Protein AF-A0A699Z029-F1 (afdb_monomer_lite)

Radius of gyration: 36.27 Å; chains: 1; bounding box: 82×52×74 Å

Secondary structure (DSSP, 8-state):
-----HHHHHHHHHHTTS-----TT-S--PPPP-TTSPPPPPTT------------PPPPTTS---TTS-B-TT--BHHHHHHHHT-SSHHHHHHHHHHHHHHHHH-HHHHHHHHHHHHHHHHHHTT-----

pLDDT: mean 72.25, std 14.1, range [37.16, 92.5]

Foldseek 3Di:
DDDDDVPVVVVVVVVVVPPDPDDPPDPDDDDDDDPPDPDDDDPPDDDPDDDDDDDDDDDDCPPPPLVPAQAFPVRDGLVRLLVQCPDPDPVSNVVSVVRVVRSCVVCVPVCVVCVVVVVVSVVVCVPPPDPD

Structure (mmCIF, N/CA/C/O backbone):
data_AF-A0A699Z029-F1
#
_entry.id   AF-A0A699Z029-F1
#
loop_
_atom_site.group_PDB
_atom_site.id
_atom_site.type_symbol
_atom_site.label_atom_id
_atom_site.label_alt_id
_atom_site.label_comp_id
_atom_site.label_asym_id
_atom_site.label_entity_id
_atom_site.label_seq_id
_atom_site.pdbx_PDB_ins_code
_atom_site.Cartn_x
_atom_site.Cartn_y
_atom_site.Cartn_z
_atom_site.occupancy
_atom_site.B_iso_or_equiv
_atom_site.auth_seq_id
_atom_site.auth_comp_id
_atom_site.auth_asym_id
_atom_site.auth_atom_id
_atom_site.pdbx_PDB_model_num
ATOM 1 N N . MET A 1 1 ? -66.030 31.848 17.476 1.00 37.78 1 MET A N 1
ATOM 2 C CA . MET A 1 1 ? -65.032 3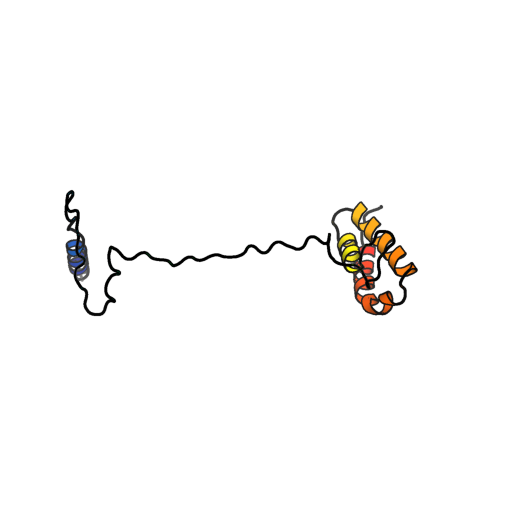2.770 18.061 1.00 37.78 1 MET A CA 1
ATOM 3 C C . MET A 1 1 ? -64.594 32.220 19.413 1.00 37.78 1 MET A C 1
ATOM 5 O O . MET A 1 1 ? -65.430 32.162 20.298 1.00 37.78 1 MET A O 1
ATOM 9 N N . GLY A 1 2 ? -63.326 31.803 19.538 1.00 37.16 2 GLY A N 1
ATOM 10 C CA . GLY A 1 2 ? -62.649 31.450 20.802 1.00 37.16 2 GLY A CA 1
ATOM 11 C C . GLY A 1 2 ? -63.057 30.103 21.423 1.00 37.16 2 GLY A C 1
ATOM 12 O O . GLY A 1 2 ? -64.228 29.781 21.502 1.00 37.16 2 GLY A O 1
ATOM 13 N N . GLY A 1 3 ? -62.172 29.231 21.896 1.00 38.47 3 GLY A N 1
ATOM 14 C CA . GLY A 1 3 ? -60.736 29.345 22.112 1.00 38.47 3 GLY A CA 1
ATOM 15 C C . GLY A 1 3 ? -60.299 28.300 23.148 1.00 38.47 3 GLY A C 1
ATOM 16 O O . GLY A 1 3 ? -60.739 28.325 24.290 1.00 38.47 3 GLY A O 1
ATOM 17 N N . GLN A 1 4 ? -59.458 27.362 22.707 1.00 49.00 4 GLN A N 1
ATOM 18 C CA . GLN A 1 4 ? -58.324 26.765 23.432 1.00 49.00 4 GLN A CA 1
ATOM 19 C C . GLN A 1 4 ? -58.376 26.708 24.975 1.00 49.00 4 GLN A C 1
ATOM 21 O O . GLN A 1 4 ? -57.819 27.584 25.622 1.00 49.00 4 GLN A O 1
ATOM 26 N N . LEU A 1 5 ? -58.844 25.612 25.588 1.00 45.25 5 LEU A N 1
ATOM 27 C CA . LEU A 1 5 ? -58.522 25.322 27.008 1.00 45.25 5 LEU A CA 1
ATOM 28 C C . LEU A 1 5 ? -58.278 23.828 27.336 1.00 45.25 5 LEU A C 1
ATOM 30 O O . LEU A 1 5 ? -57.898 23.497 28.459 1.00 45.25 5 LEU A O 1
ATOM 34 N N . GLY A 1 6 ? -58.391 22.913 26.364 1.00 49.19 6 GLY A N 1
ATOM 35 C CA . GLY A 1 6 ? -58.287 21.460 26.600 1.00 49.19 6 GLY A CA 1
ATOM 36 C C . GLY A 1 6 ? -56.883 20.922 26.923 1.00 49.19 6 GLY A C 1
ATOM 37 O O . GLY A 1 6 ? -56.753 19.890 27.583 1.00 49.19 6 GLY A O 1
ATOM 38 N N . ASN A 1 7 ? -55.820 21.630 26.525 1.00 53.62 7 ASN A N 1
ATOM 39 C CA . ASN A 1 7 ? -54.445 21.117 26.639 1.00 53.62 7 ASN A CA 1
ATOM 40 C C . ASN A 1 7 ? -53.724 21.522 27.935 1.00 53.62 7 ASN A C 1
ATOM 42 O O . ASN A 1 7 ? -52.746 20.875 28.309 1.00 53.62 7 ASN A O 1
ATOM 46 N N . LYS A 1 8 ? -54.221 22.527 28.672 1.00 52.22 8 LYS A N 1
ATOM 47 C CA . LYS A 1 8 ? -53.616 22.954 29.949 1.00 52.22 8 LYS A CA 1
ATOM 48 C C . LYS A 1 8 ? -53.881 21.945 31.077 1.00 52.22 8 LYS A C 1
ATOM 50 O O . LYS A 1 8 ? -52.950 21.571 31.788 1.00 52.22 8 LYS A O 1
ATOM 55 N N . LYS A 1 9 ? -55.100 21.387 31.155 1.00 52.00 9 LYS A N 1
ATOM 56 C CA . LYS A 1 9 ? -55.476 20.407 32.197 1.00 52.00 9 LYS A CA 1
ATOM 57 C C . LYS A 1 9 ? -54.698 19.085 32.111 1.00 52.00 9 LYS A C 1
ATOM 59 O O . LYS A 1 9 ? -54.332 18.524 33.142 1.00 52.00 9 LYS A O 1
ATOM 64 N N . LYS A 1 10 ? -54.385 18.591 30.903 1.00 49.59 10 LYS A N 1
ATOM 65 C CA . LYS A 1 10 ? -53.576 17.363 30.731 1.00 49.59 10 LYS A CA 1
ATOM 66 C C . LYS A 1 10 ? -52.093 17.574 31.070 1.00 49.59 10 LYS A C 1
ATOM 68 O O . LYS A 1 10 ? -51.451 16.649 31.564 1.00 49.59 10 LYS A O 1
ATOM 73 N N . ALA A 1 11 ? -51.556 18.776 30.850 1.00 53.47 11 ALA A N 1
ATOM 74 C CA . ALA A 1 11 ? -50.176 19.111 31.205 1.00 53.47 11 ALA A CA 1
ATOM 75 C C . ALA A 1 11 ? -49.986 19.267 32.727 1.00 53.47 11 ALA A C 1
ATOM 77 O O . ALA A 1 11 ? -48.979 18.807 33.267 1.00 53.47 11 ALA A O 1
ATOM 78 N N . GLU A 1 12 ? -50.970 19.834 33.434 1.00 45.47 12 GLU A N 1
ATOM 79 C CA . GLU A 1 12 ? -50.951 19.930 34.90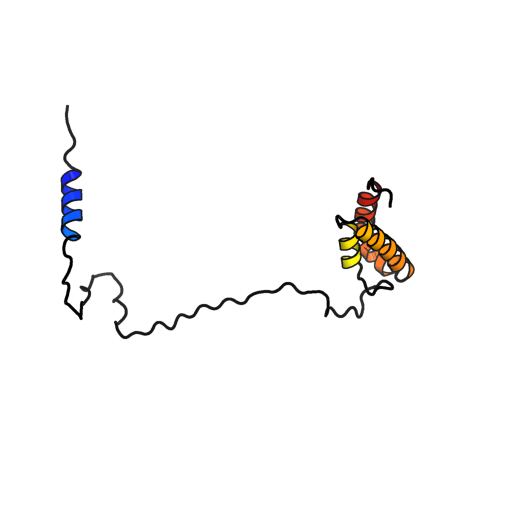2 1.00 45.47 12 GLU A CA 1
ATOM 80 C C . GLU A 1 12 ? -51.015 18.562 35.592 1.00 45.47 12 GLU A C 1
ATOM 82 O O . GLU A 1 12 ? -50.278 18.327 36.553 1.00 45.47 12 GLU A O 1
ATOM 87 N N . LEU A 1 13 ? -51.813 17.620 35.072 1.00 51.69 13 LEU A N 1
ATOM 88 C CA . LEU A 1 13 ? -51.883 16.264 35.632 1.00 51.69 13 LEU A CA 1
ATOM 89 C C . LEU A 1 13 ? -50.568 15.482 35.464 1.00 51.69 13 LEU A C 1
ATOM 91 O O . LEU A 1 13 ? -50.220 14.673 36.321 1.00 51.69 13 LEU A O 1
ATOM 95 N N . LYS A 1 14 ? -49.805 15.748 34.394 1.00 49.22 14 LYS A N 1
ATOM 96 C CA . LYS A 1 14 ? -48.496 15.113 34.157 1.00 49.22 14 LYS A CA 1
ATOM 97 C C . LYS A 1 14 ? -47.387 15.708 35.035 1.00 49.22 14 LYS A C 1
ATOM 99 O O . LYS A 1 14 ? -46.482 14.982 35.435 1.00 49.22 14 LYS A O 1
ATOM 104 N N . ARG A 1 15 ? -47.467 17.003 35.371 1.00 47.75 15 ARG A N 1
ATOM 105 C CA . ARG A 1 15 ? -46.485 17.699 36.227 1.00 47.75 15 ARG A CA 1
ATOM 106 C C . ARG A 1 15 ? -46.640 17.367 37.715 1.00 47.75 15 ARG A C 1
ATOM 108 O O . ARG A 1 15 ? -45.634 17.273 38.410 1.00 47.75 15 ARG A O 1
ATOM 115 N N . LYS A 1 16 ? -47.859 17.083 38.194 1.00 46.72 16 LYS A N 1
ATOM 116 C CA . LYS A 1 16 ? -48.098 16.670 39.594 1.00 46.72 16 LYS A CA 1
ATOM 117 C C . LYS A 1 16 ? -47.629 15.246 39.932 1.00 46.72 16 LYS A C 1
ATOM 119 O O . LYS A 1 16 ? -47.478 14.933 41.105 1.00 46.72 16 LYS A O 1
ATOM 124 N N . ALA A 1 17 ? -47.340 14.399 38.940 1.00 46.50 17 ALA A N 1
ATOM 125 C CA . ALA A 1 17 ? -46.794 13.055 39.167 1.00 46.50 17 ALA A CA 1
ATOM 126 C C . ALA A 1 17 ? -45.253 13.012 39.276 1.00 46.50 17 ALA A C 1
ATOM 128 O O . ALA A 1 17 ? -44.701 11.960 39.597 1.00 46.50 17 ALA A O 1
ATOM 129 N N . ALA A 1 18 ? -44.563 14.129 39.007 1.00 49.16 18 ALA A N 1
ATOM 130 C CA . ALA A 1 18 ? -43.099 14.235 39.042 1.00 49.16 18 ALA A CA 1
ATOM 131 C C . ALA A 1 18 ? -42.559 14.988 40.275 1.00 49.16 18 ALA A C 1
ATOM 133 O O . ALA A 1 18 ? -41.348 15.100 40.442 1.00 49.16 18 ALA A O 1
ATOM 134 N N . ALA A 1 19 ? -43.437 15.493 41.147 1.00 49.69 19 ALA A N 1
ATOM 135 C CA . ALA A 1 19 ? -43.059 16.232 42.347 1.00 49.69 19 ALA A CA 1
ATOM 136 C C . ALA A 1 19 ? -43.225 15.349 43.587 1.00 49.69 19 ALA A C 1
ATOM 138 O O . ALA A 1 19 ? -44.248 15.349 44.262 1.00 49.69 19 ALA A O 1
ATOM 139 N N . GLY A 1 20 ? -42.194 14.568 43.862 1.00 48.22 20 GLY A N 1
ATOM 140 C CA . GLY A 1 20 ? -42.047 13.840 45.109 1.00 48.22 20 GLY A CA 1
ATOM 141 C C . GLY A 1 20 ? -40.600 13.426 45.212 1.00 48.22 20 GLY A C 1
ATOM 142 O O . GLY A 1 20 ? -40.276 12.288 44.886 1.00 48.22 20 GLY A O 1
ATOM 143 N N . ASN A 1 21 ? -39.730 14.374 45.565 1.00 62.00 21 ASN A N 1
ATOM 144 C CA . ASN A 1 21 ? -38.344 14.069 45.884 1.00 62.00 21 ASN A CA 1
ATOM 145 C C . ASN A 1 21 ? -38.365 13.242 47.180 1.00 62.00 21 ASN A C 1
ATOM 147 O O . ASN A 1 21 ? -38.696 13.794 48.231 1.00 62.00 21 ASN A O 1
ATOM 151 N N . PRO A 1 22 ? -38.140 11.919 47.140 1.00 53.56 22 PRO A N 1
ATOM 152 C CA . PRO A 1 22 ? -38.268 11.109 48.329 1.00 53.56 22 PRO A CA 1
ATOM 153 C C . PRO A 1 22 ? -36.940 11.190 49.070 1.00 53.56 22 PRO A C 1
ATOM 155 O O . PRO A 1 22 ? -36.000 10.491 48.717 1.00 53.56 22 PRO A O 1
ATOM 158 N N . GLY A 1 23 ? -36.906 12.074 50.063 1.00 52.19 23 GLY A N 1
ATOM 159 C CA . GLY A 1 23 ? -36.066 11.956 51.248 1.00 52.19 23 GLY A CA 1
ATOM 160 C C . GLY A 1 23 ? -34.560 11.991 51.012 1.00 52.19 23 GLY A C 1
ATOM 161 O O . GLY A 1 23 ? -33.929 10.971 50.754 1.00 52.19 23 GLY A O 1
ATOM 162 N N . VAL A 1 24 ? -33.965 13.150 51.279 1.00 55.28 24 VAL A N 1
ATOM 163 C CA . VAL A 1 24 ? -32.633 13.179 51.892 1.00 55.28 24 VAL A CA 1
ATOM 164 C C . VAL A 1 24 ? -32.728 12.344 53.184 1.00 55.28 24 VAL A C 1
ATOM 166 O O . VAL A 1 24 ? -33.545 12.669 54.042 1.00 55.28 24 VAL A O 1
ATOM 169 N N . GLY A 1 25 ? -31.982 11.235 53.287 1.00 67.69 25 GLY A N 1
ATOM 170 C CA . GLY A 1 25 ? -31.931 10.376 54.486 1.00 67.69 25 GLY A CA 1
ATOM 171 C C . GLY A 1 25 ? -32.615 8.998 54.413 1.00 67.69 25 GLY A C 1
ATOM 172 O O . GLY A 1 25 ? -32.750 8.353 55.449 1.00 67.69 25 GLY A O 1
ATOM 173 N N . ILE A 1 26 ? -33.053 8.520 53.240 1.00 70.50 26 ILE A N 1
ATOM 174 C CA . ILE A 1 26 ? -33.642 7.172 53.091 1.00 70.50 26 ILE A CA 1
ATOM 175 C C . ILE A 1 26 ? -32.669 6.248 52.347 1.00 70.50 26 ILE A C 1
ATOM 177 O O . ILE A 1 26 ? -32.466 6.405 51.146 1.00 70.50 26 ILE A O 1
ATOM 181 N N . ASP A 1 27 ? -32.122 5.265 53.066 1.00 72.19 27 ASP A N 1
ATOM 182 C CA . ASP A 1 27 ? -31.105 4.317 52.578 1.00 72.19 27 ASP A CA 1
ATOM 183 C C . ASP A 1 27 ? -31.691 3.224 51.656 1.00 72.19 27 ASP A C 1
ATOM 185 O O . ASP A 1 27 ? -31.129 2.873 50.622 1.00 72.19 27 ASP A O 1
ATOM 189 N N . PHE A 1 28 ? -32.912 2.752 51.943 1.00 71.44 28 PHE A N 1
ATOM 190 C CA . PHE A 1 28 ? -33.553 1.679 51.172 1.00 71.44 28 PHE A CA 1
ATOM 191 C C . PHE A 1 28 ? -34.843 2.137 50.490 1.00 71.44 28 PHE A C 1
ATOM 193 O O . PHE A 1 28 ? -35.900 2.268 51.112 1.00 71.44 28 PHE A O 1
ATOM 200 N N . LYS A 1 29 ? -34.792 2.308 49.165 1.00 74.94 29 LYS A N 1
ATOM 201 C CA . LYS A 1 29 ? -35.958 2.658 48.340 1.00 74.94 29 LYS A CA 1
ATOM 202 C C . LYS A 1 29 ? -36.439 1.462 47.518 1.00 74.94 29 LYS A C 1
ATOM 204 O O . LYS A 1 29 ? -35.844 1.102 46.504 1.00 74.94 29 LYS A O 1
ATOM 209 N N . LYS A 1 30 ? -37.570 0.870 47.917 1.00 77.81 30 LYS A N 1
ATOM 210 C CA . LYS A 1 30 ? -38.237 -0.194 47.147 1.00 77.81 30 LYS A CA 1
ATOM 211 C C . LYS A 1 30 ? -39.001 0.397 45.959 1.00 77.81 30 LYS A C 1
ATOM 213 O O . LYS A 1 30 ? -39.818 1.307 46.113 1.00 77.81 30 LYS A O 1
ATOM 218 N N . VAL A 1 31 ? -38.754 -0.129 44.761 1.00 75.00 31 VAL A N 1
ATOM 219 C CA . VAL A 1 31 ? -39.473 0.281 43.546 1.00 75.00 31 VAL A CA 1
ATOM 220 C C . VAL A 1 31 ? -40.892 -0.295 43.578 1.00 75.00 31 VAL A C 1
ATOM 222 O O . VAL A 1 31 ? -41.083 -1.480 43.840 1.00 75.00 31 VAL A O 1
ATOM 225 N N . LYS A 1 32 ? -41.907 0.538 43.303 1.00 76.25 32 LYS A N 1
ATOM 226 C CA . LYS A 1 32 ? -43.304 0.083 43.200 1.00 76.25 32 LYS A CA 1
ATOM 227 C C . LYS A 1 32 ? -43.448 -0.902 42.036 1.00 76.25 32 LYS A C 1
ATOM 229 O O . LYS A 1 32 ? -43.119 -0.542 40.905 1.00 76.25 32 LYS A O 1
ATOM 234 N N . HIS A 1 33 ? -44.000 -2.086 42.302 1.00 74.25 33 HIS A N 1
ATOM 235 C CA . HIS A 1 33 ? -44.286 -3.093 41.279 1.00 74.25 33 HIS A CA 1
ATOM 236 C C . HIS A 1 33 ? -45.221 -2.511 40.206 1.00 74.25 33 HIS A C 1
ATOM 238 O O . HIS A 1 33 ? -46.257 -1.917 40.518 1.00 74.25 33 HIS A O 1
ATOM 244 N N . LYS A 1 34 ? -44.837 -2.626 38.932 1.00 79.50 34 LYS A N 1
ATOM 245 C CA . LYS A 1 34 ? -45.625 -2.143 37.793 1.00 79.50 34 LYS A CA 1
ATOM 246 C C . LYS A 1 34 ? -46.137 -3.347 37.013 1.00 79.50 34 LYS A C 1
ATOM 248 O O . LYS A 1 34 ? -45.339 -4.119 36.496 1.00 79.50 34 LYS A O 1
ATOM 253 N N . LEU A 1 35 ? -47.461 -3.481 36.922 1.00 75.62 35 LEU A N 1
ATOM 254 C CA . LEU A 1 35 ? -48.104 -4.527 36.124 1.00 75.62 35 LEU A CA 1
ATOM 255 C C . LEU A 1 35 ? -47.668 -4.407 34.653 1.00 75.62 35 LEU A C 1
ATOM 257 O O . LEU A 1 35 ? -47.562 -3.299 34.125 1.00 75.62 35 LEU A O 1
ATOM 261 N N . GLY A 1 36 ? -47.374 -5.542 34.017 1.00 78.31 36 GLY A N 1
ATOM 262 C CA . GLY A 1 36 ? -46.946 -5.616 32.615 1.00 78.31 36 GLY A CA 1
ATOM 263 C C . GLY A 1 36 ? -45.483 -5.242 32.335 1.00 78.31 36 GLY A C 1
ATOM 264 O O . GLY A 1 36 ? -45.069 -5.280 31.180 1.00 78.31 36 GLY A O 1
ATOM 265 N N . LYS A 1 37 ? -44.678 -4.891 33.349 1.00 77.94 37 LYS A N 1
ATOM 266 C CA . LYS A 1 37 ? -43.229 -4.672 33.201 1.00 77.94 37 LYS A CA 1
ATOM 267 C C . LYS A 1 37 ? -42.459 -5.802 33.873 1.00 77.94 37 LYS A C 1
ATOM 269 O O . LYS A 1 37 ? -42.884 -6.300 34.910 1.00 77.94 37 LYS A O 1
ATOM 274 N N . LYS A 1 38 ? -41.321 -6.189 33.287 1.00 74.56 38 LYS A N 1
ATOM 275 C CA . LYS A 1 38 ? -40.421 -7.175 33.900 1.00 74.56 38 LYS A CA 1
ATOM 276 C C . LYS A 1 38 ? -40.002 -6.690 35.291 1.00 74.56 38 LYS A C 1
ATOM 278 O O . LYS A 1 38 ? -39.786 -5.491 35.488 1.00 74.56 38 LYS A O 1
ATOM 283 N N . LEU A 1 39 ? -39.921 -7.630 36.232 1.00 74.94 39 LEU A N 1
ATOM 284 C CA . LEU A 1 39 ? -39.426 -7.385 37.585 1.00 74.94 39 LEU A CA 1
ATOM 285 C C . LEU A 1 39 ? -38.059 -6.698 37.501 1.00 74.94 39 LEU A C 1
ATOM 287 O O . LEU A 1 39 ? -37.221 -7.070 36.679 1.00 74.94 39 LEU A O 1
ATOM 291 N N . ALA A 1 40 ? -37.872 -5.653 38.309 1.00 72.19 40 ALA A N 1
ATOM 292 C CA . ALA A 1 40 ? -36.590 -4.971 38.384 1.00 72.19 40 ALA A CA 1
ATOM 293 C C . ALA A 1 40 ? -35.532 -5.951 38.898 1.00 72.19 40 ALA A C 1
ATOM 295 O O . ALA A 1 40 ? -35.813 -6.752 39.792 1.00 72.19 40 ALA A O 1
ATOM 296 N N . ARG A 1 41 ? -34.336 -5.861 38.315 1.00 73.25 41 ARG A N 1
ATOM 297 C CA . ARG A 1 41 ? -33.168 -6.651 38.701 1.00 73.25 41 ARG A CA 1
ATOM 298 C C . ARG A 1 41 ? -32.924 -6.518 40.211 1.00 73.25 41 ARG A C 1
ATOM 300 O O . ARG A 1 41 ? -33.139 -5.434 40.765 1.00 73.25 41 ARG A O 1
ATOM 307 N N . ALA A 1 42 ? -32.556 -7.609 40.883 1.00 77.38 42 ALA A N 1
ATOM 308 C CA . ALA A 1 42 ? -32.376 -7.580 42.334 1.00 77.38 42 ALA A CA 1
ATOM 309 C C . ALA A 1 42 ? -31.212 -6.638 42.709 1.00 77.38 42 ALA A C 1
ATOM 311 O O . ALA A 1 42 ? -30.245 -6.518 41.963 1.00 77.38 42 ALA A O 1
ATOM 312 N N . GLN A 1 43 ? -31.299 -5.938 43.848 1.00 74.00 43 GLN A N 1
ATOM 313 C CA . GLN A 1 43 ? -30.300 -4.914 44.224 1.00 74.00 43 GLN A CA 1
ATOM 314 C C . GLN A 1 43 ? -28.895 -5.480 44.478 1.00 74.00 43 GLN A C 1
ATOM 316 O O . GLN A 1 43 ? -27.914 -4.754 44.382 1.00 74.00 43 GLN A O 1
ATOM 321 N N . ASN A 1 44 ? -28.803 -6.764 44.803 1.00 78.44 44 ASN A N 1
ATOM 322 C CA . ASN A 1 44 ? -27.567 -7.498 45.049 1.00 78.44 44 ASN A CA 1
ATOM 323 C C . ASN A 1 44 ? -27.076 -8.273 43.815 1.00 78.44 44 ASN A C 1
ATOM 325 O O . ASN A 1 44 ? -26.182 -9.106 43.937 1.00 78.44 44 ASN A O 1
ATOM 329 N N . GLU A 1 45 ? -27.679 -8.058 42.645 1.00 81.69 45 GLU A N 1
ATOM 330 C CA . GLU A 1 45 ? -27.327 -8.799 41.442 1.00 81.69 45 GLU A CA 1
ATOM 331 C C . GLU A 1 45 ? -26.140 -8.150 40.725 1.00 81.69 45 GLU A C 1
ATOM 333 O O . GLU A 1 45 ? -26.206 -7.006 40.273 1.00 81.69 45 GLU A O 1
ATOM 338 N N . THR A 1 46 ? -25.043 -8.893 40.606 1.00 85.56 46 THR A N 1
ATOM 339 C CA . THR A 1 46 ? -23.868 -8.472 39.842 1.00 85.56 46 THR A CA 1
ATOM 340 C C . THR A 1 46 ? -24.097 -8.737 38.356 1.00 85.56 46 THR A C 1
ATOM 342 O O . THR A 1 46 ? -24.314 -9.876 37.946 1.00 85.56 46 THR A O 1
ATOM 345 N N . ASP A 1 47 ? -24.040 -7.688 37.536 1.00 81.75 47 ASP A N 1
ATOM 346 C CA . ASP A 1 47 ? -24.104 -7.820 36.081 1.00 81.75 47 ASP A CA 1
ATOM 347 C C . ASP A 1 47 ? -22.730 -8.211 35.518 1.00 81.75 47 ASP A C 1
ATOM 349 O O . ASP A 1 47 ? -21.788 -7.424 35.573 1.00 81.75 47 ASP A O 1
ATOM 353 N N . THR A 1 48 ? -22.606 -9.424 34.978 1.00 88.88 48 THR A N 1
ATOM 354 C CA . THR A 1 48 ? -21.358 -9.965 34.407 1.00 88.88 48 THR A CA 1
ATOM 355 C C . THR A 1 48 ? -21.256 -9.781 32.891 1.00 88.88 48 THR A C 1
ATOM 357 O O . THR A 1 48 ? -20.442 -10.431 32.234 1.00 88.88 48 THR A O 1
ATOM 360 N N . ASN A 1 49 ? -22.061 -8.889 32.307 1.00 88.44 49 ASN A N 1
ATOM 361 C CA . ASN A 1 49 ? -22.034 -8.608 30.874 1.00 88.44 49 ASN A CA 1
ATOM 362 C C . ASN A 1 49 ? -20.779 -7.826 30.452 1.00 88.44 49 ASN A C 1
ATOM 364 O O . ASN A 1 49 ? -20.785 -6.599 30.335 1.00 88.44 49 ASN A O 1
ATOM 368 N N . ILE A 1 50 ? -19.702 -8.553 30.164 1.00 90.75 50 ILE A N 1
ATOM 369 C CA . ILE A 1 50 ? -18.446 -8.009 29.642 1.00 90.75 50 ILE A CA 1
ATOM 370 C C . ILE A 1 50 ? -18.444 -8.148 28.117 1.00 90.75 50 ILE A C 1
ATOM 372 O O . ILE A 1 50 ? -18.577 -9.245 27.583 1.00 90.75 50 ILE A O 1
ATOM 376 N N . HIS A 1 51 ? -18.274 -7.029 27.409 1.00 89.69 51 HIS A N 1
ATOM 377 C CA . HIS A 1 51 ? -18.172 -7.003 25.950 1.00 89.69 51 HIS A CA 1
ATOM 378 C C . HIS A 1 51 ? -16.753 -6.590 25.555 1.00 89.69 51 HIS A C 1
ATOM 380 O O . HIS A 1 51 ? -16.376 -5.431 25.714 1.00 89.69 51 HIS A O 1
ATOM 386 N N . SER A 1 52 ? -15.969 -7.525 25.026 1.00 91.75 52 SER A N 1
ATOM 387 C CA . SER A 1 52 ? -14.622 -7.263 24.511 1.00 91.75 52 SER A CA 1
ATOM 388 C C . SER A 1 52 ? -14.608 -7.325 22.985 1.00 91.75 52 SER A C 1
ATOM 390 O O . SER A 1 52 ? -15.149 -8.261 22.398 1.00 91.75 52 SER A O 1
ATOM 392 N N . LYS A 1 53 ? -13.963 -6.350 22.337 1.00 91.69 53 LYS A N 1
ATOM 393 C CA . LYS A 1 53 ? -13.688 -6.364 20.892 1.00 91.69 53 LY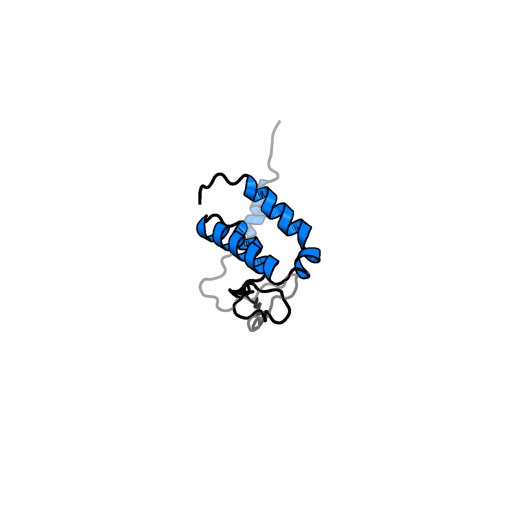S A CA 1
ATOM 394 C C . LYS A 1 53 ? -12.188 -6.507 20.668 1.00 91.69 53 LYS A C 1
ATOM 396 O O . LYS A 1 53 ? -11.409 -5.859 21.361 1.00 91.69 53 LYS A O 1
ATOM 401 N N . SER A 1 54 ? -11.803 -7.333 19.699 1.00 92.50 54 SER A N 1
ATOM 402 C CA . SER A 1 54 ? -10.408 -7.439 19.268 1.00 92.50 54 SER A CA 1
ATOM 403 C C . SER A 1 54 ? -10.043 -6.282 18.337 1.00 92.50 54 SER A C 1
ATOM 405 O O . SER A 1 54 ? -10.890 -5.805 17.576 1.00 92.50 54 SER A O 1
ATOM 407 N N . ILE A 1 55 ? -8.787 -5.843 18.393 1.00 91.25 55 ILE A N 1
ATOM 408 C CA . ILE A 1 55 ? -8.231 -4.867 17.456 1.00 91.25 55 ILE A CA 1
ATOM 409 C C . ILE A 1 55 ? -7.562 -5.647 16.326 1.00 91.25 55 ILE A C 1
ATOM 411 O O . ILE A 1 55 ? -6.680 -6.465 16.572 1.00 91.25 55 ILE A O 1
ATOM 415 N N . ASN A 1 56 ? -7.957 -5.364 15.088 1.00 90.50 56 ASN A N 1
ATOM 416 C CA . ASN A 1 56 ? -7.298 -5.924 13.914 1.00 90.50 56 ASN A CA 1
ATOM 417 C C . ASN A 1 56 ? -6.184 -4.972 13.475 1.00 90.50 56 ASN A C 1
ATOM 419 O O . ASN A 1 56 ? -6.467 -3.861 13.023 1.00 90.50 56 ASN A O 1
ATOM 423 N N . LEU A 1 57 ? -4.929 -5.397 13.621 1.00 89.44 57 LEU A N 1
ATOM 424 C CA . LEU A 1 57 ? -3.786 -4.662 13.085 1.00 89.44 57 LEU A CA 1
ATOM 425 C C . LEU A 1 57 ? -3.580 -5.027 11.607 1.00 89.44 57 LEU A C 1
ATOM 427 O O . LEU A 1 57 ? -3.720 -6.199 11.250 1.00 89.44 57 LEU A O 1
ATOM 431 N N . PRO A 1 58 ? -3.232 -4.054 10.746 1.00 86.94 58 PRO A N 1
ATOM 432 C CA . PRO A 1 58 ? -2.829 -4.356 9.381 1.00 86.94 58 PRO A CA 1
ATOM 433 C C . PRO A 1 58 ? -1.532 -5.169 9.394 1.00 86.94 58 PRO A C 1
ATOM 435 O O . PRO A 1 58 ? -0.610 -4.862 10.156 1.00 86.94 58 PRO A O 1
ATOM 438 N N . SER A 1 59 ? -1.452 -6.191 8.541 1.00 81.56 59 SER A N 1
ATOM 439 C CA . SER A 1 59 ? -0.212 -6.935 8.357 1.00 81.56 59 SER A CA 1
ATOM 440 C C . SER A 1 59 ? 0.851 -6.012 7.764 1.00 81.56 59 SER A C 1
ATOM 442 O O . SER A 1 59 ? 0.634 -5.309 6.777 1.00 81.56 59 SER A O 1
ATOM 444 N N . GLN A 1 60 ? 2.013 -5.997 8.402 1.00 75.19 60 GLN A N 1
ATOM 445 C CA . GLN A 1 60 ? 3.216 -5.377 7.869 1.00 75.19 60 GLN A CA 1
ATOM 446 C C . GLN A 1 60 ? 3.976 -6.509 7.175 1.00 75.19 60 GLN A C 1
ATOM 448 O O . GLN A 1 60 ? 4.259 -7.510 7.831 1.00 75.19 60 GLN A O 1
ATOM 453 N N . GLY A 1 61 ? 4.250 -6.397 5.870 1.00 71.31 61 GLY A N 1
ATOM 454 C CA . GLY A 1 61 ? 4.814 -7.453 5.000 1.00 71.31 61 GLY A CA 1
ATOM 455 C C . GLY A 1 61 ? 6.240 -7.932 5.334 1.00 71.31 61 GLY A C 1
ATOM 456 O O . GLY A 1 61 ? 6.991 -8.321 4.450 1.00 71.31 61 GLY A O 1
ATOM 457 N N . LEU A 1 62 ? 6.634 -7.876 6.608 1.00 66.56 62 LEU A N 1
ATOM 458 C CA . LEU A 1 62 ? 7.897 -8.355 7.172 1.00 66.56 62 LEU A CA 1
ATOM 459 C C . LEU A 1 62 ? 7.975 -9.888 7.246 1.00 66.56 62 LEU A C 1
ATOM 461 O O . LEU A 1 62 ? 9.073 -10.424 7.315 1.00 66.56 62 LEU A O 1
ATOM 465 N N . SER A 1 63 ? 6.827 -10.573 7.273 1.00 57.59 63 SER A N 1
ATOM 466 C CA . SER A 1 63 ? 6.731 -12.023 7.511 1.00 57.59 63 SER A CA 1
ATOM 467 C C . SER A 1 63 ? 5.943 -12.770 6.432 1.00 57.59 63 SER A C 1
ATOM 469 O O . SER A 1 63 ? 5.559 -13.915 6.651 1.00 57.59 63 SER A O 1
ATOM 471 N N . GLU A 1 64 ? 5.641 -12.132 5.299 1.00 63.81 64 GLU A N 1
ATOM 472 C CA . GLU A 1 64 ? 5.066 -12.861 4.167 1.00 63.81 64 GLU A CA 1
ATOM 473 C C . GLU A 1 64 ? 6.185 -13.702 3.542 1.00 63.81 64 GLU A C 1
ATOM 475 O O . GLU A 1 64 ? 7.125 -13.141 2.977 1.00 63.81 64 GLU A O 1
ATOM 480 N N . ASP A 1 65 ? 6.104 -15.030 3.687 1.00 58.00 65 ASP A N 1
ATOM 481 C CA . ASP A 1 65 ? 7.002 -15.969 3.013 1.00 58.00 65 ASP A CA 1
ATOM 482 C C . ASP A 1 65 ? 6.882 -15.756 1.501 1.00 58.00 65 ASP A C 1
ATOM 484 O O . ASP A 1 65 ? 5.835 -15.978 0.889 1.00 58.00 65 ASP A O 1
ATOM 488 N N . LYS A 1 66 ? 7.969 -15.267 0.900 1.00 63.97 66 LYS A N 1
ATOM 489 C CA . LYS A 1 66 ? 8.082 -14.997 -0.543 1.00 63.97 66 LYS A CA 1
ATOM 490 C C . LYS A 1 66 ? 8.481 -16.253 -1.325 1.00 63.97 66 LYS A C 1
ATOM 492 O O . LYS A 1 66 ? 8.830 -16.164 -2.501 1.00 63.97 66 LYS A O 1
ATOM 497 N N . ASP A 1 67 ? 8.425 -17.417 -0.682 1.00 49.03 67 ASP A N 1
ATOM 498 C CA . ASP A 1 67 ? 8.743 -18.706 -1.277 1.00 49.03 67 ASP A CA 1
ATOM 499 C C . ASP A 1 67 ? 7.680 -19.081 -2.320 1.00 49.03 67 ASP A C 1
ATOM 501 O O . ASP A 1 67 ? 6.554 -19.461 -2.002 1.00 49.03 67 ASP A O 1
ATOM 505 N N . GLY A 1 68 ? 8.046 -18.938 -3.597 1.00 57.47 68 GLY A N 1
ATOM 506 C CA . GLY A 1 68 ? 7.214 -19.311 -4.746 1.00 57.47 68 GLY A CA 1
ATOM 507 C C . GLY A 1 68 ? 6.605 -18.149 -5.537 1.00 57.47 68 GLY A C 1
ATOM 508 O O . GLY A 1 68 ? 5.887 -18.405 -6.501 1.00 57.47 68 GLY A O 1
ATOM 509 N N . VAL A 1 69 ? 6.894 -16.892 -5.178 1.00 62.25 69 VAL A N 1
ATOM 510 C CA . VAL A 1 69 ? 6.483 -15.703 -5.949 1.00 62.25 69 VAL A CA 1
ATOM 511 C C . VAL A 1 69 ? 7.697 -15.123 -6.668 1.00 62.25 69 VAL A C 1
ATOM 513 O O . VAL A 1 69 ? 8.775 -15.052 -6.083 1.00 62.25 69 VAL A O 1
ATOM 516 N N . ALA A 1 70 ? 7.542 -14.684 -7.921 1.00 63.88 70 ALA A N 1
ATOM 517 C CA . ALA A 1 70 ? 8.621 -13.997 -8.624 1.00 63.88 70 ALA A CA 1
ATOM 518 C C . ALA A 1 70 ? 9.063 -12.753 -7.847 1.00 63.88 70 ALA A C 1
ATOM 520 O O . ALA A 1 70 ? 8.286 -11.814 -7.628 1.00 63.88 70 ALA A O 1
ATOM 521 N N . VAL A 1 71 ? 10.331 -12.758 -7.444 1.00 68.62 71 VAL A N 1
ATOM 522 C CA . VAL A 1 71 ? 10.959 -11.669 -6.710 1.00 68.62 71 VAL A CA 1
ATOM 523 C C . VAL A 1 71 ? 12.051 -11.016 -7.546 1.00 68.62 71 VAL A C 1
ATOM 525 O O . VAL A 1 71 ? 12.809 -11.656 -8.272 1.00 68.62 71 VAL A O 1
ATOM 528 N N . ASN A 1 72 ? 12.135 -9.698 -7.432 1.00 71.44 72 ASN A N 1
ATOM 529 C CA . ASN A 1 72 ? 13.250 -8.907 -7.943 1.00 71.44 72 ASN A CA 1
ATOM 530 C C . ASN A 1 72 ? 14.515 -9.149 -7.086 1.00 71.44 72 ASN A C 1
ATOM 532 O O . ASN A 1 72 ? 14.417 -9.639 -5.964 1.00 71.44 72 ASN A O 1
ATOM 536 N N . SER A 1 73 ? 15.701 -8.756 -7.564 1.00 72.19 73 SER A N 1
ATOM 537 C CA . SER A 1 73 ? 16.946 -8.622 -6.781 1.00 72.19 73 SER A CA 1
ATOM 538 C C . SER A 1 73 ? 16.816 -8.071 -5.363 1.00 72.19 73 SER A C 1
ATOM 540 O O . SER A 1 73 ? 17.669 -8.348 -4.525 1.00 72.19 73 SER A O 1
ATOM 542 N N . GLN A 1 74 ? 15.803 -7.251 -5.105 1.00 71.62 74 GLN A N 1
ATOM 543 C CA . GLN A 1 74 ? 15.530 -6.656 -3.798 1.00 71.62 74 GLN A CA 1
ATOM 544 C C . GLN A 1 74 ? 14.446 -7.395 -3.002 1.00 71.62 74 GLN A C 1
ATOM 546 O O . GLN A 1 74 ? 13.887 -6.846 -2.055 1.00 71.62 74 GLN A O 1
ATOM 551 N N . ASN A 1 75 ? 14.117 -8.625 -3.394 1.00 72.75 75 ASN A N 1
ATOM 552 C CA . ASN A 1 75 ? 13.061 -9.446 -2.811 1.00 72.75 75 ASN A CA 1
ATOM 553 C C . ASN A 1 75 ? 11.677 -8.775 -2.832 1.00 72.75 75 ASN A C 1
ATOM 555 O O . ASN A 1 75 ? 10.866 -9.002 -1.940 1.00 72.75 75 ASN A O 1
ATOM 559 N N . LEU A 1 76 ? 11.395 -7.922 -3.822 1.00 78.25 76 LEU A N 1
ATOM 560 C CA . LEU A 1 76 ? 10.090 -7.274 -3.988 1.00 78.25 76 LEU A CA 1
ATOM 561 C C . LEU A 1 76 ? 9.211 -8.079 -4.943 1.00 78.25 76 LEU A C 1
ATOM 563 O O . LEU A 1 76 ? 9.664 -8.484 -6.015 1.00 78.25 76 LEU A O 1
ATOM 567 N N . THR A 1 77 ? 7.956 -8.272 -4.552 1.00 82.44 77 THR A N 1
ATOM 568 C CA . THR A 1 77 ? 6.927 -8.932 -5.360 1.00 82.44 77 THR A CA 1
ATOM 569 C C . THR A 1 77 ? 6.346 -7.977 -6.402 1.00 82.44 77 THR A C 1
ATOM 571 O O . THR A 1 77 ? 6.415 -6.750 -6.270 1.00 82.44 77 THR A O 1
ATOM 574 N N . LEU A 1 78 ? 5.684 -8.530 -7.424 1.00 78.38 78 LEU A N 1
ATOM 575 C CA . LEU A 1 78 ? 5.005 -7.730 -8.446 1.00 78.38 78 LEU A CA 1
ATOM 576 C C . LEU A 1 78 ? 4.003 -6.732 -7.839 1.00 78.38 78 LEU A C 1
ATOM 578 O O . LEU A 1 78 ? 3.947 -5.579 -8.258 1.00 78.38 78 LEU A O 1
ATOM 582 N N . LYS A 1 79 ? 3.231 -7.139 -6.823 1.00 80.94 79 LYS A N 1
ATOM 583 C CA . LYS A 1 79 ? 2.237 -6.272 -6.168 1.00 80.94 79 LYS A CA 1
ATOM 584 C C . LYS A 1 79 ? 2.889 -5.075 -5.471 1.00 80.94 79 LYS A C 1
ATOM 586 O O . LYS A 1 79 ? 2.372 -3.962 -5.563 1.00 80.94 79 LYS A O 1
ATOM 591 N N . GLU A 1 80 ? 4.019 -5.294 -4.803 1.00 84.69 80 GLU A N 1
ATOM 592 C CA . GLU A 1 80 ? 4.787 -4.237 -4.138 1.00 84.69 80 GLU A CA 1
ATOM 593 C C . GLU A 1 80 ? 5.400 -3.268 -5.158 1.00 84.69 80 GLU A C 1
ATOM 595 O O . GLU A 1 80 ? 5.311 -2.053 -4.984 1.00 84.69 80 GLU A O 1
ATOM 600 N N . LEU A 1 81 ? 5.949 -3.782 -6.263 1.00 84.88 81 LEU A N 1
ATOM 601 C CA . LEU A 1 81 ? 6.488 -2.953 -7.346 1.00 84.88 81 LEU A CA 1
ATOM 602 C C . LEU A 1 81 ? 5.393 -2.107 -8.007 1.00 84.88 81 LEU A C 1
ATOM 604 O O . LEU A 1 81 ? 5.568 -0.902 -8.183 1.00 84.88 81 LEU A O 1
ATOM 608 N N . LEU A 1 82 ? 4.224 -2.691 -8.286 1.00 83.94 82 LEU A N 1
ATOM 609 C CA . LEU A 1 82 ? 3.076 -1.947 -8.814 1.00 83.94 82 LEU A CA 1
ATOM 610 C C . LEU A 1 82 ? 2.615 -0.849 -7.841 1.00 83.94 82 LEU A C 1
ATOM 612 O O . LEU A 1 82 ? 2.262 0.244 -8.283 1.00 83.94 82 LEU A O 1
ATOM 616 N N . ALA A 1 83 ? 2.665 -1.086 -6.527 1.00 86.56 83 ALA A N 1
ATOM 617 C CA . ALA A 1 83 ? 2.365 -0.056 -5.531 1.00 86.56 83 ALA A CA 1
ATOM 618 C C . ALA A 1 83 ? 3.393 1.093 -5.550 1.00 86.56 83 ALA A C 1
ATOM 620 O O . ALA A 1 83 ? 3.007 2.259 -5.478 1.00 86.56 83 ALA A O 1
ATOM 621 N N . GLN A 1 84 ? 4.684 0.787 -5.724 1.00 86.69 84 GLN A N 1
ATOM 622 C CA . GLN A 1 84 ? 5.745 1.796 -5.836 1.00 86.69 84 GLN A CA 1
ATOM 623 C C . GLN A 1 84 ? 5.613 2.655 -7.104 1.00 86.69 84 GLN A C 1
ATOM 625 O O . GLN A 1 84 ? 5.819 3.867 -7.046 1.00 86.69 84 GLN A O 1
ATOM 630 N N . THR A 1 85 ? 5.195 2.077 -8.239 1.00 84.25 85 THR A N 1
ATOM 631 C CA . THR A 1 85 ? 4.981 2.843 -9.489 1.00 84.25 85 THR A CA 1
ATOM 632 C C . THR A 1 85 ? 3.882 3.908 -9.378 1.00 84.25 85 THR A C 1
ATOM 634 O O . THR A 1 85 ? 3.918 4.912 -10.088 1.00 84.25 85 THR A O 1
ATOM 637 N N . GLY A 1 86 ? 2.921 3.721 -8.466 1.00 82.56 86 GLY A N 1
ATOM 638 C CA . GLY A 1 86 ? 1.840 4.671 -8.190 1.00 82.56 86 GLY A CA 1
ATOM 639 C C . GLY A 1 86 ? 2.145 5.675 -7.074 1.00 82.56 86 GLY A C 1
ATOM 640 O O . GLY A 1 86 ? 1.257 6.431 -6.687 1.00 82.56 86 GLY A O 1
ATOM 641 N N . HIS A 1 87 ? 3.359 5.679 -6.519 1.00 87.31 87 HIS A N 1
ATOM 642 C CA . HIS A 1 87 ? 3.683 6.511 -5.364 1.00 87.31 87 HIS A CA 1
ATOM 643 C C . HIS A 1 87 ? 3.863 7.991 -5.744 1.00 87.31 87 HIS A C 1
ATOM 645 O O . HIS A 1 87 ? 4.360 8.329 -6.818 1.00 87.31 87 HIS A O 1
ATOM 651 N N . TYR A 1 88 ? 3.542 8.909 -4.829 1.00 86.06 88 TYR A N 1
ATOM 652 C CA . TYR A 1 88 ? 3.705 10.354 -5.065 1.00 86.06 88 TYR A CA 1
ATOM 653 C C . TYR A 1 88 ? 5.173 10.781 -5.236 1.00 86.06 88 TYR A C 1
ATOM 655 O O . TYR A 1 88 ? 5.455 11.842 -5.779 1.00 86.06 88 TYR A O 1
ATOM 663 N N . SER A 1 89 ? 6.118 9.959 -4.774 1.00 87.62 89 SER A N 1
ATOM 664 C CA . SER A 1 89 ? 7.547 10.276 -4.784 1.00 87.62 89 SER A CA 1
ATOM 665 C C . SER A 1 89 ? 8.204 9.760 -6.056 1.00 87.62 89 SER A C 1
ATOM 667 O O . SER A 1 89 ? 8.225 8.552 -6.280 1.00 87.62 89 SER A O 1
ATOM 669 N N . GLU A 1 90 ? 8.819 10.654 -6.825 1.00 85.44 90 GLU A N 1
ATOM 670 C CA . GLU A 1 90 ? 9.568 10.341 -8.051 1.00 85.44 90 GLU A CA 1
ATOM 671 C C . GLU A 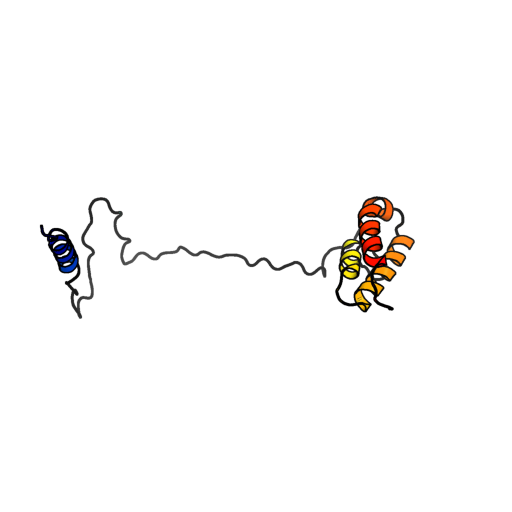1 90 ? 10.586 9.211 -7.856 1.00 85.44 90 GLU A C 1
ATOM 673 O O . GLU A 1 90 ? 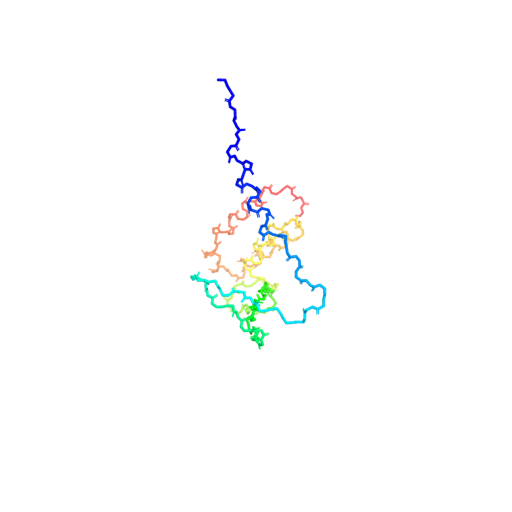10.618 8.248 -8.622 1.00 85.44 90 GLU A O 1
ATOM 678 N N . LYS A 1 91 ? 11.374 9.270 -6.772 1.00 87.44 91 LYS A N 1
ATOM 679 C CA . LYS A 1 91 ? 12.387 8.251 -6.453 1.00 87.44 91 LYS A CA 1
ATOM 680 C C . LYS A 1 91 ? 11.768 6.864 -6.304 1.00 87.44 91 LYS A C 1
ATOM 682 O O . LYS A 1 91 ? 12.315 5.893 -6.818 1.00 87.44 91 LYS A O 1
ATOM 687 N N . SER A 1 92 ? 10.623 6.779 -5.624 1.00 87.25 92 SER A N 1
ATOM 688 C CA . SER A 1 92 ? 9.909 5.515 -5.429 1.00 87.25 92 SER A CA 1
ATOM 689 C C . SER A 1 92 ? 9.319 4.994 -6.740 1.00 87.25 92 SER A C 1
ATOM 691 O O . SER A 1 92 ? 9.378 3.792 -6.986 1.00 87.25 92 SER A O 1
ATOM 693 N N . ARG A 1 93 ? 8.847 5.879 -7.625 1.00 86.88 93 ARG A N 1
ATOM 694 C CA . ARG A 1 93 ? 8.339 5.481 -8.943 1.00 86.88 93 ARG A CA 1
ATOM 695 C C . ARG A 1 93 ? 9.431 4.960 -9.862 1.00 86.88 93 ARG A C 1
ATOM 697 O O . ARG A 1 93 ? 9.276 3.882 -10.426 1.00 86.88 93 ARG A O 1
ATOM 704 N N . LYS A 1 94 ? 10.553 5.677 -9.962 1.00 85.94 94 LYS A N 1
ATOM 705 C CA . LYS A 1 94 ? 11.734 5.248 -10.727 1.00 85.94 94 LYS A CA 1
ATOM 706 C C . LYS A 1 94 ? 12.257 3.909 -10.226 1.00 85.94 94 LYS A C 1
ATOM 708 O O . LYS A 1 94 ? 12.540 3.017 -11.019 1.00 85.94 94 LYS A O 1
ATOM 713 N N . HIS A 1 95 ? 12.332 3.755 -8.908 1.00 87.44 95 HIS A N 1
ATOM 714 C CA . HIS A 1 95 ? 12.695 2.496 -8.274 1.00 87.44 95 HIS A CA 1
ATOM 715 C C . HIS A 1 95 ? 11.729 1.363 -8.647 1.00 87.44 95 HIS A C 1
ATOM 717 O O . HIS A 1 95 ? 12.174 0.289 -9.040 1.00 87.44 95 HIS A O 1
ATOM 723 N N . GLY A 1 96 ? 10.419 1.622 -8.612 1.00 87.88 96 GLY A N 1
ATOM 724 C CA . GLY A 1 96 ? 9.401 0.667 -9.049 1.00 87.88 96 GLY A CA 1
ATOM 725 C C . GLY A 1 96 ? 9.544 0.267 -10.521 1.00 87.88 96 GLY A C 1
ATOM 726 O O . GLY A 1 96 ? 9.435 -0.912 -10.839 1.00 87.88 96 GLY A O 1
ATOM 727 N N . LEU A 1 97 ? 9.843 1.216 -11.415 1.00 85.50 97 LEU A N 1
ATOM 728 C CA . LEU A 1 97 ? 10.040 0.958 -12.849 1.00 85.50 97 LEU A CA 1
ATOM 729 C C . LEU A 1 97 ? 11.317 0.155 -13.134 1.00 85.50 97 LEU A C 1
ATOM 731 O O . LEU A 1 97 ? 11.269 -0.827 -13.874 1.00 85.50 97 LEU A O 1
ATOM 735 N N . LEU A 1 98 ? 12.444 0.529 -12.520 1.00 87.19 98 LEU A N 1
ATOM 736 C CA . LEU A 1 98 ? 13.697 -0.231 -12.610 1.00 87.19 98 LEU A CA 1
ATOM 737 C C . LEU A 1 98 ? 13.521 -1.639 -12.044 1.00 87.19 98 LEU A C 1
ATOM 739 O O . LEU A 1 98 ? 13.998 -2.616 -12.617 1.00 87.19 98 LEU A O 1
ATOM 743 N N . GLY A 1 99 ? 12.793 -1.741 -10.935 1.00 86.44 99 GLY A N 1
ATOM 744 C CA . GLY A 1 99 ? 12.524 -3.014 -10.311 1.00 86.44 99 GLY A CA 1
ATOM 745 C C . GLY A 1 99 ? 11.567 -3.900 -11.104 1.00 86.44 99 GLY A C 1
ATOM 746 O O . GLY A 1 99 ? 11.699 -5.121 -11.072 1.00 86.44 99 GLY A O 1
ATOM 747 N N . LEU A 1 100 ? 10.640 -3.302 -11.849 1.00 83.31 100 LEU A N 1
ATOM 748 C CA . LEU A 1 100 ? 9.799 -4.019 -12.795 1.00 83.31 100 LEU A CA 1
ATOM 749 C C . LEU A 1 100 ? 10.640 -4.546 -13.963 1.00 83.31 100 LEU A C 1
ATOM 751 O O . LEU A 1 100 ? 10.515 -5.715 -14.300 1.00 83.31 100 LEU A O 1
ATOM 755 N N . ALA A 1 101 ? 11.547 -3.743 -14.525 1.00 83.88 101 ALA A N 1
ATOM 756 C CA . ALA A 1 101 ? 12.448 -4.198 -15.586 1.00 83.88 101 ALA A CA 1
ATOM 757 C C . ALA A 1 101 ? 13.330 -5.386 -15.147 1.00 83.88 101 ALA A C 1
ATOM 759 O O . ALA A 1 101 ? 13.441 -6.365 -15.885 1.00 83.88 101 ALA A O 1
ATOM 760 N N . ASP A 1 102 ? 13.898 -5.340 -13.935 1.00 85.25 102 ASP A N 1
ATOM 761 C CA . ASP A 1 102 ? 14.686 -6.451 -13.375 1.00 85.25 102 ASP A CA 1
ATOM 762 C C . ASP A 1 102 ? 13.830 -7.706 -13.129 1.00 85.25 102 ASP A C 1
ATOM 764 O O . ASP A 1 102 ? 14.252 -8.819 -13.442 1.00 85.25 102 ASP A O 1
ATOM 768 N N . LEU A 1 103 ? 12.594 -7.539 -12.646 1.00 83.31 103 LEU A N 1
ATOM 769 C CA . LEU A 1 103 ? 11.665 -8.654 -12.454 1.00 83.31 103 LEU A CA 1
ATOM 770 C C . LEU A 1 103 ? 11.323 -9.348 -13.783 1.00 83.31 103 LEU A C 1
ATOM 772 O O . LEU A 1 103 ? 11.344 -10.576 -13.862 1.00 83.31 103 LEU A O 1
ATOM 776 N N . LEU A 1 104 ? 11.044 -8.569 -14.834 1.00 78.06 104 LEU A N 1
ATOM 777 C CA . LEU A 1 104 ? 10.710 -9.095 -16.161 1.00 78.06 104 LEU A CA 1
ATOM 778 C C . LEU A 1 104 ? 11.887 -9.819 -16.824 1.00 78.06 104 LEU A C 1
ATOM 780 O O . LEU A 1 104 ? 11.669 -10.769 -17.572 1.00 78.06 104 LEU A O 1
ATOM 784 N N . ALA A 1 105 ? 13.121 -9.398 -16.536 1.00 81.62 105 ALA A N 1
ATOM 785 C CA . ALA A 1 105 ? 14.319 -10.073 -17.021 1.00 81.62 105 ALA A CA 1
ATOM 786 C C . ALA A 1 105 ? 14.531 -11.449 -16.364 1.00 81.62 105 ALA A C 1
ATOM 788 O O . ALA A 1 105 ? 15.051 -12.358 -17.008 1.00 81.62 105 ALA A O 1
ATOM 789 N N . ARG A 1 106 ? 14.134 -11.614 -15.094 1.00 78.94 106 ARG A N 1
ATOM 790 C CA . ARG A 1 106 ? 14.355 -12.851 -14.321 1.00 78.94 106 ARG A CA 1
ATOM 791 C C . ARG A 1 106 ? 13.218 -13.859 -14.442 1.00 78.94 106 ARG A C 1
ATOM 793 O O . ARG A 1 106 ? 13.483 -15.055 -14.480 1.00 78.94 106 ARG A O 1
ATOM 800 N N . HIS A 1 107 ? 11.976 -13.385 -14.521 1.00 74.50 107 HIS A N 1
ATOM 801 C CA . HIS A 1 107 ? 10.780 -14.231 -14.519 1.00 74.50 107 HIS A CA 1
ATOM 802 C C . HIS A 1 107 ? 9.852 -13.922 -15.707 1.00 74.50 107 HIS A C 1
ATOM 804 O O . HIS A 1 107 ? 8.782 -13.329 -15.533 1.00 74.50 107 HIS A O 1
ATOM 810 N N . PRO A 1 108 ? 10.214 -14.348 -16.934 1.00 70.56 108 PRO A N 1
ATOM 811 C CA . PRO A 1 108 ? 9.384 -14.135 -18.123 1.00 70.56 108 PRO A CA 1
ATOM 812 C C . PRO A 1 108 ? 8.061 -14.924 -18.091 1.00 70.56 108 PRO A C 1
ATOM 814 O O . PRO A 1 108 ? 7.095 -14.556 -18.755 1.00 70.56 108 PRO A O 1
ATOM 817 N N . GLU A 1 109 ? 7.985 -15.995 -17.300 1.00 66.44 109 GLU A N 1
ATOM 818 C CA . GLU A 1 109 ? 6.804 -16.861 -17.151 1.00 66.44 109 GLU A CA 1
ATOM 819 C C . GLU A 1 109 ? 5.653 -16.213 -16.359 1.00 66.44 109 GLU A C 1
ATOM 821 O O . GLU A 1 109 ? 4.474 -16.459 -16.624 1.00 66.44 109 GLU A O 1
ATOM 826 N N . GLU A 1 110 ? 5.979 -15.329 -15.418 1.00 63.81 110 GLU A N 1
ATOM 827 C CA . GLU A 1 110 ? 5.006 -14.616 -14.580 1.00 63.81 110 GLU A CA 1
ATOM 828 C C . GLU A 1 110 ? 4.432 -13.385 -15.295 1.00 63.81 110 GLU A C 1
ATOM 830 O O . GLU A 1 110 ? 3.323 -12.931 -14.998 1.00 63.81 110 GLU A O 1
ATOM 835 N N . LEU A 1 111 ? 5.141 -12.898 -16.317 1.00 63.78 111 LEU A N 1
ATOM 836 C CA . LEU A 1 111 ? 4.697 -11.803 -17.170 1.00 63.78 111 LEU A CA 1
ATOM 837 C C . LEU A 1 111 ? 3.425 -12.159 -17.947 1.00 63.78 111 LEU A C 1
ATOM 839 O O . LEU A 1 111 ? 2.524 -11.328 -18.060 1.00 63.78 111 LEU A O 1
ATOM 843 N N . GLY A 1 112 ? 3.307 -13.400 -18.429 1.00 63.81 112 GLY A N 1
ATOM 844 C CA . GLY A 1 112 ? 2.124 -13.853 -19.167 1.00 63.81 112 GLY A CA 1
ATOM 845 C C . GLY A 1 112 ? 0.837 -13.800 -18.337 1.00 63.81 112 GLY A C 1
ATOM 846 O O . GLY A 1 112 ? -0.230 -13.499 -18.868 1.00 63.81 112 GLY A O 1
ATOM 847 N N . LYS A 1 113 ? 0.935 -14.019 -17.021 1.00 70.56 113 LYS A N 1
ATOM 848 C CA . LYS A 1 113 ? -0.213 -13.990 -16.100 1.00 70.56 113 LYS A CA 1
ATOM 849 C C . LYS A 1 113 ? -0.664 -12.565 -15.765 1.00 70.56 113 LYS A C 1
ATOM 851 O O . LYS A 1 113 ? -1.843 -12.339 -15.502 1.00 70.56 113 LYS A O 1
ATOM 856 N N . HIS A 1 114 ? 0.261 -11.601 -15.770 1.00 70.94 114 HIS A N 1
ATOM 857 C CA . HIS A 1 114 ? 0.020 -10.249 -15.252 1.00 70.94 114 HIS A CA 1
ATOM 858 C C . HIS A 1 114 ? 0.239 -9.118 -16.269 1.00 70.94 114 HIS A C 1
ATOM 860 O O . HIS A 1 114 ? 0.215 -7.940 -15.900 1.00 70.94 114 HIS A O 1
ATOM 866 N N . VAL A 1 115 ? 0.374 -9.452 -17.557 1.00 74.12 115 VAL A N 1
ATOM 867 C CA . VAL A 1 115 ? 0.685 -8.505 -18.641 1.00 74.12 115 VAL A CA 1
ATOM 868 C C . VAL A 1 115 ? -0.288 -7.327 -18.707 1.00 74.12 115 VAL A C 1
ATOM 870 O O . VAL A 1 115 ? 0.143 -6.191 -18.872 1.00 74.12 115 VAL A O 1
ATOM 873 N N . GLY A 1 116 ? -1.591 -7.569 -18.529 1.00 77.94 116 GLY A N 1
ATOM 874 C CA . GLY A 1 116 ? -2.605 -6.517 -18.648 1.00 77.94 116 GLY A CA 1
ATOM 875 C C . GLY A 1 116 ? -2.490 -5.457 -17.551 1.00 77.94 116 GLY A C 1
ATOM 876 O O . GLY A 1 116 ? -2.603 -4.263 -17.820 1.00 77.94 116 GLY A O 1
ATOM 877 N N . VAL A 1 117 ? -2.196 -5.884 -16.319 1.00 78.44 117 VAL A N 1
ATOM 878 C CA . VAL A 1 117 ? -2.036 -4.978 -15.172 1.00 78.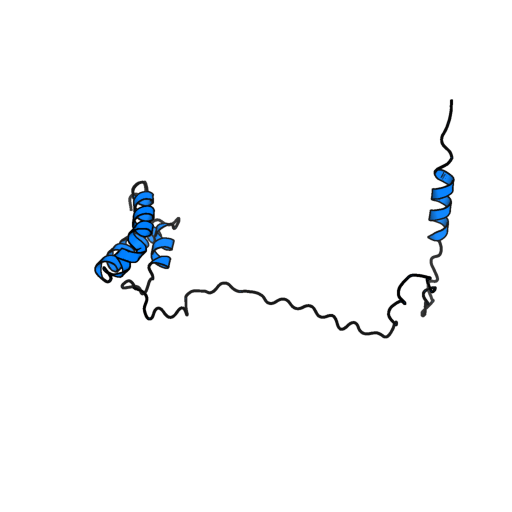44 117 VAL A CA 1
ATOM 879 C C . VAL A 1 117 ? -0.755 -4.164 -15.317 1.00 78.44 117 VAL A C 1
ATOM 881 O O . VAL A 1 117 ? -0.761 -2.953 -15.099 1.00 78.44 117 VAL A O 1
ATOM 884 N N . VAL A 1 118 ? 0.329 -4.821 -15.732 1.00 79.50 118 VAL A N 1
ATOM 885 C CA . VAL A 1 118 ? 1.617 -4.171 -15.983 1.00 79.50 118 VAL A CA 1
ATOM 886 C C . VAL A 1 118 ? 1.496 -3.144 -17.108 1.00 79.50 118 VAL A C 1
ATOM 888 O O . VAL A 1 118 ? 1.919 -2.003 -16.939 1.00 79.50 118 VAL A O 1
ATOM 891 N N . TYR A 1 119 ? 0.862 -3.510 -18.223 1.00 81.44 119 TYR A N 1
ATOM 892 C CA . TYR A 1 119 ? 0.676 -2.622 -19.367 1.00 81.44 119 TYR A CA 1
ATOM 893 C C . TYR A 1 119 ? -0.186 -1.404 -19.025 1.00 81.44 119 TYR A C 1
ATOM 895 O O . TYR A 1 119 ? 0.216 -0.282 -19.322 1.00 81.44 119 TYR A O 1
ATOM 903 N N . SER A 1 120 ? -1.318 -1.594 -18.336 1.00 83.44 120 SER A N 1
ATOM 904 C CA . SER A 1 120 ? -2.172 -0.479 -17.899 1.00 83.44 120 SER A CA 1
ATOM 905 C C . SER A 1 120 ? -1.383 0.509 -17.042 1.00 83.44 120 SER A C 1
ATOM 907 O O . SER A 1 120 ? -1.366 1.706 -17.323 1.00 83.44 120 SER A O 1
ATOM 909 N N . ARG A 1 121 ? -0.647 0.001 -16.046 1.00 81.75 121 ARG A N 1
ATOM 910 C CA . ARG A 1 121 ? 0.160 0.835 -15.150 1.00 81.75 121 ARG A CA 1
ATOM 911 C C . ARG A 1 121 ? 1.282 1.561 -15.875 1.00 81.75 121 ARG A C 1
ATOM 913 O O . ARG A 1 121 ? 1.487 2.741 -15.623 1.00 81.75 121 ARG A O 1
ATOM 920 N N . LEU A 1 122 ? 1.985 0.893 -16.785 1.00 80.00 122 LEU A N 1
ATOM 921 C CA . LEU A 1 122 ? 3.025 1.530 -17.591 1.00 80.00 122 LEU A CA 1
ATOM 922 C C . LEU A 1 122 ? 2.441 2.611 -18.503 1.00 80.00 122 LEU A C 1
ATOM 924 O O . LEU A 1 122 ? 3.000 3.700 -18.566 1.00 80.00 122 LEU A O 1
ATOM 928 N N . SER A 1 123 ? 1.301 2.348 -19.146 1.00 80.94 123 SER A N 1
ATOM 929 C CA . SER A 1 123 ? 0.655 3.306 -20.050 1.00 80.94 123 SER A CA 1
ATOM 930 C C . SER A 1 123 ? 0.223 4.590 -19.332 1.00 80.94 123 SER A C 1
ATOM 932 O O . SER A 1 123 ? 0.432 5.683 -19.852 1.00 80.94 123 SER A O 1
ATOM 934 N N . GLU A 1 124 ? -0.270 4.478 -18.094 1.00 80.38 124 GLU A N 1
ATOM 935 C CA . GLU A 1 124 ? -0.577 5.624 -17.229 1.00 80.38 124 GLU A CA 1
ATOM 936 C C . GLU A 1 124 ? 0.685 6.421 -16.859 1.00 80.38 124 GLU A C 1
ATOM 938 O O . GLU A 1 124 ? 0.626 7.642 -16.729 1.00 80.38 124 GLU A O 1
ATOM 943 N N . ARG A 1 125 ? 1.842 5.757 -16.705 1.00 74.75 125 ARG A N 1
ATOM 944 C CA . ARG A 1 125 ? 3.109 6.430 -16.370 1.00 74.75 125 ARG A CA 1
ATOM 945 C C . ARG A 1 125 ? 3.813 7.060 -17.567 1.00 74.75 125 ARG A C 1
ATOM 947 O O . ARG A 1 125 ? 4.641 7.934 -17.353 1.00 74.75 125 ARG A O 1
ATOM 954 N N . MET A 1 126 ? 3.501 6.672 -18.803 1.00 74.12 126 MET A N 1
ATOM 955 C CA . MET A 1 126 ? 4.110 7.293 -19.990 1.00 74.12 126 MET A CA 1
ATOM 956 C C . MET A 1 126 ? 3.752 8.780 -20.139 1.00 74.12 126 MET A C 1
ATOM 958 O O . MET A 1 126 ? 4.480 9.510 -20.803 1.00 74.12 126 MET A O 1
ATOM 962 N N . ALA A 1 127 ? 2.655 9.228 -19.520 1.00 78.62 127 ALA A N 1
ATOM 963 C CA . ALA A 1 127 ? 2.240 10.630 -19.480 1.00 78.62 127 ALA A CA 1
ATOM 964 C C . ALA A 1 127 ? 2.789 11.404 -18.260 1.00 78.62 127 ALA A C 1
ATOM 966 O O . ALA A 1 127 ? 2.416 12.560 -18.061 1.00 78.62 127 ALA A O 1
ATOM 967 N N . ASP A 1 128 ? 3.632 10.782 -17.425 1.00 74.31 128 ASP A N 1
ATOM 968 C CA . ASP A 1 128 ? 4.254 11.447 -16.277 1.00 74.31 128 ASP A CA 1
ATOM 969 C C . ASP A 1 128 ? 5.219 12.533 -16.771 1.00 74.31 128 ASP A C 1
ATOM 971 O O . ASP A 1 128 ? 6.137 12.257 -17.539 1.00 74.31 128 ASP A O 1
ATOM 975 N N . ALA A 1 129 ? 4.991 13.780 -16.355 1.00 66.12 129 ALA A N 1
ATOM 976 C CA . ALA A 1 129 ? 5.776 14.940 -16.788 1.00 66.12 129 ALA A CA 1
ATOM 977 C C . ALA A 1 129 ? 7.083 15.121 -15.991 1.00 66.12 129 ALA A C 1
ATOM 979 O O . ALA A 1 129 ? 7.827 16.072 -16.232 1.00 66.12 129 ALA A O 1
ATOM 980 N N . ASP A 1 130 ? 7.345 14.238 -15.027 1.00 65.12 130 ASP A N 1
ATOM 981 C CA . ASP A 1 130 ? 8.524 14.306 -14.174 1.00 65.12 130 ASP A CA 1
ATOM 982 C C . ASP A 1 130 ? 9.786 13.870 -14.933 1.00 65.12 130 ASP A C 1
ATOM 984 O O . ASP A 1 130 ? 9.913 12.740 -15.407 1.00 65.12 130 ASP A O 1
ATOM 988 N N . ALA A 1 131 ? 10.740 14.795 -15.036 1.00 55.62 131 ALA A N 1
ATOM 989 C CA . ALA A 1 131 ? 12.055 14.571 -15.622 1.00 55.62 131 ALA A CA 1
ATOM 990 C C . ALA A 1 131 ? 13.002 13.966 -14.567 1.00 55.62 131 ALA A C 1
ATOM 992 O O . ALA A 1 131 ? 13.757 14.694 -13.922 1.00 55.62 131 ALA A O 1
ATOM 993 N N . GLY A 1 132 ? 12.955 12.644 -14.367 1.00 49.81 132 GLY A N 1
ATOM 994 C CA . GLY A 1 132 ? 13.790 11.925 -13.390 1.00 49.81 132 GLY A CA 1
ATOM 995 C C . GLY A 1 132 ? 14.369 10.608 -13.888 1.00 49.81 132 GLY A C 1
ATOM 996 O O . GLY A 1 132 ? 13.646 9.845 -14.556 1.00 49.81 132 GLY A O 1
#

Sequence (132 aa):
MGGQLGNKKKAELKRKAAAGNPGVGIDFKKVKHKLGKKLARAQNETDTNIHSKSINLPSQGLSEDKDGVAVNSQNLTLKELLAQTGHYSEKSRKHGLLGLADLLARHPEELGKHVGVVYSRLSERMADADAG

Organism: Haematococcus lacustris (NCBI:txid44745)